Protein AF-A0A3D5XNZ2-F1 (afdb_monomer_lite)

Structure (mmCIF, N/CA/C/O backbone):
data_AF-A0A3D5XNZ2-F1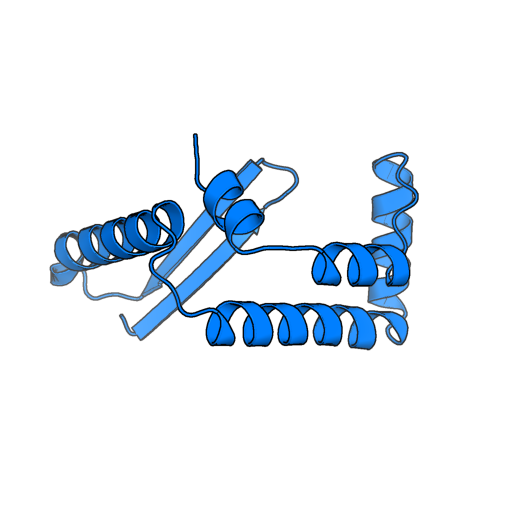
#
_entry.id   AF-A0A3D5XNZ2-F1
#
loop_
_atom_site.group_PDB
_atom_site.id
_atom_site.type_symbol
_atom_site.label_atom_id
_atom_site.label_alt_id
_atom_site.label_comp_id
_atom_site.label_asym_id
_atom_site.label_entity_id
_atom_site.label_seq_id
_atom_site.pdbx_PDB_ins_code
_atom_site.Cartn_x
_atom_site.Cartn_y
_atom_site.Cartn_z
_atom_site.occupancy
_atom_site.B_iso_or_equiv
_atom_site.auth_seq_id
_atom_site.auth_comp_id
_atom_site.auth_asym_id
_atom_site.auth_atom_id
_atom_site.pdbx_P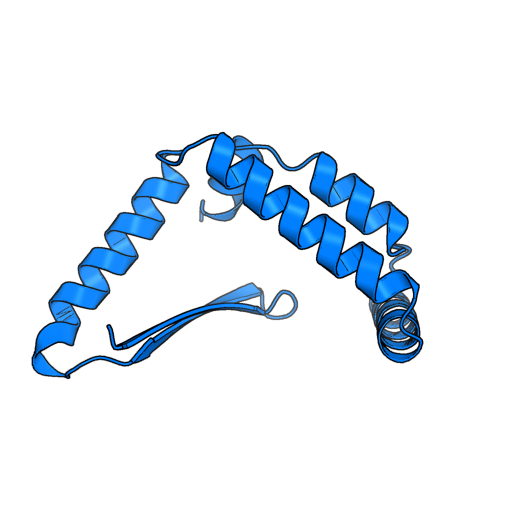DB_model_num
ATOM 1 N N . CYS A 1 1 ? -3.618 -6.208 18.661 1.00 82.88 1 CYS A N 1
ATOM 2 C CA . CYS A 1 1 ? -3.464 -7.219 17.598 1.00 82.88 1 CYS A CA 1
ATOM 3 C C . CYS A 1 1 ? -2.154 -7.941 17.842 1.00 82.88 1 CYS A C 1
ATOM 5 O O . CYS A 1 1 ? -1.214 -7.279 18.263 1.00 82.88 1 CYS A O 1
ATOM 7 N N . TYR A 1 2 ? -2.099 -9.248 17.611 1.00 91.69 2 TYR A N 1
ATOM 8 C CA . TYR A 1 2 ? -0.847 -10.012 17.626 1.00 91.69 2 TYR A CA 1
ATOM 9 C C . TYR A 1 2 ? -0.112 -9.892 16.285 1.00 91.69 2 TYR A C 1
ATOM 11 O O . TYR A 1 2 ? 1.111 -9.885 16.240 1.00 91.69 2 TYR A O 1
ATOM 19 N N . SER A 1 3 ? -0.868 -9.728 15.199 1.00 95.69 3 SER A N 1
ATOM 20 C CA . SER A 1 3 ? -0.375 -9.444 13.852 1.00 95.69 3 SER A CA 1
ATOM 21 C C . SER A 1 3 ? -1.425 -8.647 13.082 1.00 95.69 3 SER A C 1
ATOM 23 O O . SER A 1 3 ? -2.621 -8.769 13.359 1.00 95.69 3 SER A O 1
ATOM 25 N N . ILE A 1 4 ? -0.990 -7.815 12.139 1.00 97.25 4 ILE A N 1
ATOM 26 C CA . ILE A 1 4 ? -1.856 -7.154 11.162 1.00 97.25 4 ILE A CA 1
ATOM 27 C C . ILE A 1 4 ? -1.067 -6.917 9.875 1.00 97.25 4 ILE A C 1
ATOM 29 O O . ILE A 1 4 ? 0.105 -6.551 9.928 1.00 97.25 4 ILE A O 1
ATOM 33 N N . SER A 1 5 ? -1.695 -7.143 8.728 1.00 96.88 5 SER A N 1
ATOM 34 C CA . SER A 1 5 ? -1.107 -6.879 7.417 1.00 96.88 5 SER A CA 1
ATOM 35 C C . SER A 1 5 ? -2.179 -6.498 6.403 1.00 96.88 5 SER A C 1
ATOM 37 O O . SER A 1 5 ? -3.368 -6.773 6.596 1.00 96.88 5 SER A O 1
ATOM 39 N N . SER A 1 6 ? -1.749 -5.864 5.316 1.00 95.69 6 SER A N 1
ATOM 40 C CA . SER A 1 6 ? -2.574 -5.588 4.147 1.00 95.69 6 SER A CA 1
ATOM 41 C C . SER A 1 6 ? -1.925 -6.153 2.885 1.00 95.69 6 SER A C 1
ATOM 43 O O . SER A 1 6 ? -0.701 -6.224 2.779 1.00 95.69 6 SER A O 1
ATOM 45 N N . VAL A 1 7 ? -2.757 -6.584 1.938 1.00 95.56 7 VAL A N 1
ATOM 46 C CA . VAL A 1 7 ? -2.338 -7.058 0.612 1.00 95.56 7 VAL A CA 1
ATOM 47 C C . VAL A 1 7 ? -3.293 -6.491 -0.431 1.00 95.56 7 VAL A C 1
ATOM 49 O O . VAL A 1 7 ? -4.508 -6.521 -0.231 1.00 95.56 7 VAL A O 1
ATOM 52 N N . VAL A 1 8 ? -2.745 -5.991 -1.538 1.00 93.25 8 VAL A N 1
ATOM 53 C CA . VAL A 1 8 ? -3.514 -5.536 -2.702 1.00 93.25 8 VAL A CA 1
ATOM 54 C C . VAL A 1 8 ? -3.547 -6.650 -3.743 1.00 93.25 8 VAL A C 1
ATOM 56 O O . VAL A 1 8 ? -2.504 -7.106 -4.206 1.00 93.25 8 VAL A O 1
ATOM 59 N N . TYR A 1 9 ? -4.749 -7.071 -4.118 1.00 92.62 9 TYR A N 1
ATOM 60 C CA . TYR A 1 9 ? -5.014 -7.968 -5.236 1.00 92.62 9 TYR A CA 1
ATOM 61 C C . TYR A 1 9 ? -5.359 -7.117 -6.460 1.00 92.62 9 TYR A C 1
ATOM 63 O O . TYR A 1 9 ? -6.522 -6.825 -6.725 1.00 92.62 9 TYR A O 1
ATOM 71 N N . GLY A 1 10 ? -4.321 -6.664 -7.172 1.00 85.38 10 GLY A N 1
ATOM 72 C CA . GLY A 1 10 ? -4.455 -5.664 -8.240 1.00 85.38 10 GLY A CA 1
ATOM 73 C C . GLY A 1 10 ? -5.364 -6.081 -9.400 1.00 85.38 10 GLY A C 1
ATOM 74 O O . GLY A 1 10 ? -6.038 -5.228 -9.962 1.00 85.38 10 GLY A O 1
ATOM 75 N N . TYR A 1 11 ? -5.439 -7.376 -9.719 1.00 87.00 11 TYR A N 1
ATOM 76 C CA . TYR A 1 11 ? -6.309 -7.891 -10.787 1.00 87.00 11 TYR A CA 1
ATOM 77 C C . TYR A 1 11 ? -7.789 -7.945 -10.401 1.00 87.00 11 TYR A C 1
ATOM 79 O O . TYR A 1 11 ? -8.646 -7.859 -11.272 1.00 87.00 11 TYR A O 1
ATOM 87 N N . ASP A 1 12 ? -8.078 -8.044 -9.103 1.00 91.12 12 ASP A N 1
ATOM 88 C CA . ASP A 1 12 ? -9.444 -8.114 -8.578 1.00 91.12 12 ASP A CA 1
ATOM 89 C C . ASP A 1 12 ? -9.955 -6.739 -8.121 1.00 91.12 12 ASP A C 1
ATOM 91 O O . ASP A 1 12 ? -11.127 -6.588 -7.787 1.00 91.12 12 ASP A O 1
ATOM 95 N N . GLY A 1 13 ? -9.075 -5.732 -8.051 1.00 89.88 13 GLY A N 1
ATOM 96 C CA . GLY A 1 13 ? -9.407 -4.407 -7.524 1.00 89.88 13 GLY A CA 1
ATOM 97 C C . GLY A 1 13 ? -9.692 -4.398 -6.018 1.00 89.88 13 GLY A C 1
ATOM 98 O O . GLY A 1 13 ? -10.411 -3.529 -5.531 1.00 89.88 13 GLY A O 1
ATOM 99 N N . VAL A 1 14 ? -9.152 -5.362 -5.261 1.00 93.31 14 VAL A N 1
ATOM 100 C CA . VAL A 1 14 ? -9.443 -5.529 -3.826 1.00 93.31 14 VAL A CA 1
ATOM 101 C C . VAL A 1 14 ? -8.190 -5.341 -2.977 1.00 93.31 14 VAL A C 1
ATOM 103 O O . VAL A 1 14 ? -7.143 -5.930 -3.238 1.00 93.31 14 VAL A O 1
ATOM 106 N N . MET A 1 15 ? -8.313 -4.591 -1.880 1.00 94.31 15 MET A N 1
ATOM 107 C CA . MET A 1 15 ? -7.340 -4.596 -0.785 1.00 94.31 15 MET A CA 1
ATOM 108 C C . MET A 1 15 ? -7.891 -5.401 0.394 1.00 94.31 15 MET A C 1
ATOM 110 O O . MET A 1 15 ? -8.979 -5.126 0.898 1.00 94.31 15 MET A O 1
ATOM 114 N N . LYS A 1 16 ? -7.121 -6.382 0.871 1.00 95.81 16 LYS A N 1
ATOM 115 C CA . LYS A 1 16 ? -7.467 -7.199 2.037 1.00 95.81 16 LYS A CA 1
ATOM 116 C C . LYS A 1 16 ? -6.630 -6.787 3.237 1.00 95.81 16 LYS A C 1
ATOM 118 O O . LYS A 1 16 ? -5.406 -6.789 3.151 1.00 95.81 16 LYS A O 1
ATOM 123 N N . ILE A 1 17 ? -7.282 -6.533 4.369 1.00 97.12 17 ILE A N 1
ATOM 124 C CA . ILE A 1 17 ? -6.636 -6.354 5.676 1.00 97.12 17 ILE A CA 1
ATOM 125 C C . ILE A 1 17 ? -6.895 -7.610 6.511 1.00 97.12 17 ILE A C 1
ATOM 127 O O . ILE A 1 17 ? -8.029 -8.072 6.619 1.00 97.12 17 ILE A O 1
ATOM 131 N N . SER A 1 18 ? -5.845 -8.201 7.078 1.00 96.81 18 SER A N 1
ATOM 132 C CA . SER A 1 18 ? -5.917 -9.414 7.902 1.00 96.81 18 SER A CA 1
ATOM 133 C C . SER A 1 18 ? -5.261 -9.160 9.254 1.00 96.81 18 SER A C 1
ATOM 135 O O . SER A 1 18 ? -4.181 -8.582 9.312 1.00 96.81 18 SER A O 1
ATOM 137 N N . THR A 1 19 ? -5.912 -9.557 10.350 1.00 97.19 19 THR A N 1
ATOM 138 C CA . THR A 1 19 ? -5.435 -9.279 11.714 1.00 97.19 19 THR A CA 1
ATOM 139 C C . THR A 1 19 ? -5.754 -10.420 12.674 1.00 97.19 19 THR A C 1
ATOM 141 O O . THR A 1 19 ? -6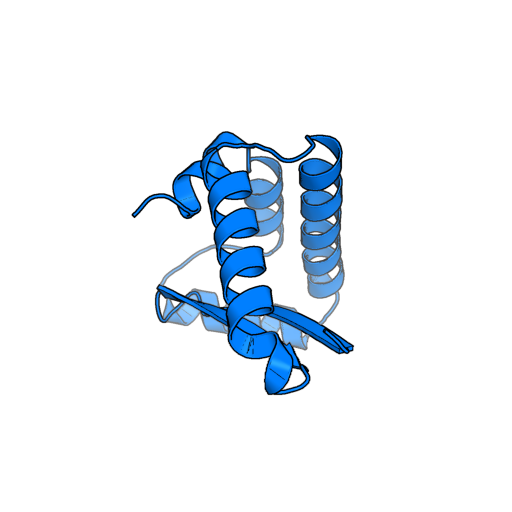.850 -10.977 12.642 1.00 97.19 19 THR A O 1
ATOM 144 N N . GLY A 1 20 ? -4.793 -10.763 13.534 1.00 97.25 20 GLY A N 1
ATOM 145 C CA . GLY A 1 20 ? -4.969 -11.711 14.634 1.00 97.25 20 GLY A CA 1
ATOM 146 C C . GLY A 1 20 ? -5.306 -10.975 15.931 1.00 97.25 20 GLY A C 1
ATOM 147 O O . GLY A 1 20 ? -4.498 -10.178 16.425 1.00 97.25 20 GLY A O 1
ATOM 148 N N . ILE A 1 21 ? -6.495 -11.215 16.491 1.00 97.06 21 ILE A N 1
ATOM 149 C CA . ILE A 1 21 ? -7.011 -10.489 17.662 1.00 97.06 21 ILE A CA 1
ATOM 150 C C . ILE A 1 21 ? -7.791 -11.396 18.613 1.00 97.06 21 ILE A C 1
ATOM 152 O O . ILE A 1 21 ? -8.379 -12.387 18.189 1.00 97.06 21 ILE A O 1
ATOM 156 N N . ASP A 1 22 ? -7.887 -10.987 19.879 1.00 97.12 22 ASP A N 1
ATOM 157 C CA . ASP A 1 22 ? -8.928 -11.504 20.769 1.00 97.12 22 ASP A CA 1
ATOM 158 C C . ASP A 1 22 ? -10.305 -11.035 20.295 1.00 97.12 22 ASP A C 1
ATOM 160 O O . ASP A 1 22 ? -10.514 -9.838 20.068 1.00 97.12 22 ASP A O 1
ATOM 164 N N . TYR A 1 23 ? -11.274 -11.951 20.263 1.00 95.00 23 TYR A N 1
ATOM 165 C CA . TYR A 1 23 ? -12.640 -11.667 19.815 1.00 95.00 23 TYR A CA 1
ATOM 166 C C . TYR A 1 23 ? -13.287 -10.474 20.541 1.00 95.00 23 TYR A C 1
ATOM 168 O O . TYR A 1 23 ? -13.925 -9.630 19.911 1.00 95.00 23 TYR A O 1
ATOM 176 N N . LYS A 1 24 ? -13.042 -10.326 21.852 1.00 97.31 24 LYS A N 1
ATOM 177 C CA . LYS A 1 24 ? -13.553 -9.202 22.664 1.00 97.31 24 LYS A CA 1
ATOM 178 C C . LYS A 1 24 ? -13.169 -7.817 22.120 1.00 97.31 24 LYS A C 1
ATOM 180 O O . LYS A 1 24 ? -13.853 -6.838 22.400 1.00 97.31 24 LYS A O 1
ATOM 185 N N . ASN A 1 25 ? -12.090 -7.726 21.341 1.00 97.44 25 ASN A N 1
ATOM 186 C CA . ASN A 1 25 ? -11.559 -6.474 20.806 1.00 97.44 25 ASN A CA 1
ATOM 187 C C . ASN A 1 25 ? -12.038 -6.159 19.378 1.00 97.44 25 ASN A C 1
ATOM 189 O O . ASN A 1 25 ? -11.618 -5.142 18.829 1.00 97.44 25 ASN A O 1
ATOM 193 N N . ILE A 1 26 ? -12.908 -6.979 18.773 1.00 96.81 26 ILE A N 1
ATOM 194 C CA . ILE A 1 26 ? -13.296 -6.856 17.357 1.00 96.81 26 ILE A CA 1
ATOM 195 C C . ILE A 1 26 ? -13.786 -5.453 16.976 1.00 96.81 26 ILE A C 1
ATOM 197 O O . ILE A 1 26 ? -13.287 -4.871 16.015 1.00 96.81 26 ILE A O 1
ATOM 201 N N . LYS A 1 27 ? -14.692 -4.862 17.768 1.00 97.38 27 LYS A N 1
ATOM 202 C CA . LYS A 1 27 ? -15.234 -3.519 17.503 1.00 97.38 27 LYS A CA 1
ATOM 203 C C . LYS A 1 27 ? -14.154 -2.441 17.590 1.00 97.38 27 LYS A C 1
ATOM 205 O O . LYS A 1 27 ? -14.067 -1.590 16.714 1.00 97.38 27 LYS A O 1
ATOM 210 N N . LYS A 1 28 ? -13.306 -2.512 18.622 1.00 97.62 28 LYS A N 1
ATOM 211 C CA . LYS A 1 28 ? -12.208 -1.560 18.833 1.00 97.62 28 LYS A CA 1
ATOM 212 C C . LYS A 1 28 ? -11.199 -1.619 17.689 1.00 97.62 28 LYS A C 1
ATOM 214 O O . LYS A 1 28 ? -10.784 -0.585 17.187 1.00 97.62 28 LYS A O 1
ATOM 219 N N . VAL A 1 29 ? -10.802 -2.823 17.283 1.00 97.94 29 VAL A N 1
ATOM 220 C CA . VAL A 1 29 ? -9.820 -3.007 16.208 1.00 97.94 29 VAL A CA 1
ATOM 221 C C . VAL A 1 29 ? -10.384 -2.545 14.872 1.00 97.94 29 VAL A C 1
ATOM 223 O O . VAL A 1 29 ? -9.671 -1.874 14.136 1.00 97.94 29 VAL A O 1
ATOM 226 N N . LYS A 1 30 ? -11.657 -2.843 14.583 1.00 97.25 30 LYS A N 1
ATOM 227 C CA . LYS A 1 30 ? -12.325 -2.351 13.376 1.00 97.25 30 LYS A CA 1
ATOM 228 C C . LYS A 1 30 ? -12.313 -0.819 13.309 1.00 97.25 30 LYS A C 1
ATOM 230 O O . LYS A 1 30 ? -11.831 -0.286 12.318 1.00 97.25 30 LYS A O 1
ATOM 235 N N . GLY A 1 31 ? -12.731 -0.138 14.380 1.00 98.25 31 GLY A N 1
ATOM 236 C CA . GLY A 1 31 ? -12.718 1.329 14.425 1.00 98.25 31 GLY A CA 1
ATOM 237 C C . GLY A 1 31 ? -11.315 1.915 14.239 1.00 98.25 31 GLY A C 1
ATOM 238 O O . GLY A 1 31 ? -11.127 2.837 13.462 1.00 98.25 31 GLY A O 1
ATOM 239 N N . LEU A 1 32 ? -10.292 1.311 14.855 1.00 98.00 32 LEU A N 1
ATOM 240 C CA . LEU A 1 32 ? -8.909 1.755 14.655 1.00 98.00 32 LEU A CA 1
ATOM 241 C C . LEU A 1 32 ? -8.423 1.573 13.210 1.00 98.00 32 LEU A C 1
ATOM 243 O O . LEU A 1 32 ? -7.631 2.383 12.745 1.00 98.00 32 LEU A O 1
ATOM 247 N N . ILE A 1 33 ? -8.851 0.522 12.504 1.00 97.56 33 ILE A N 1
ATOM 248 C CA . ILE A 1 33 ? -8.515 0.330 11.084 1.00 97.56 33 ILE A CA 1
ATOM 249 C C . ILE A 1 33 ? -9.188 1.413 10.232 1.00 97.56 33 ILE A C 1
ATOM 251 O O . ILE A 1 33 ? -8.524 2.007 9.384 1.00 97.56 33 ILE A O 1
ATOM 255 N N . GLU A 1 34 ? -10.467 1.696 10.487 1.00 96.94 34 GLU A N 1
ATOM 256 C CA . GLU A 1 34 ? -11.224 2.762 9.817 1.00 96.94 34 GLU A CA 1
ATOM 257 C C . GLU A 1 34 ? -10.557 4.132 10.038 1.00 96.94 34 GLU A C 1
ATOM 259 O O . GLU A 1 34 ? -10.279 4.838 9.070 1.00 96.94 34 GLU A O 1
ATOM 264 N N . ASP A 1 35 ? -10.139 4.440 11.271 1.00 97.88 35 ASP A N 1
ATOM 265 C CA . ASP A 1 35 ? -9.401 5.668 11.595 1.00 97.88 35 ASP A CA 1
ATOM 266 C C . ASP A 1 35 ? -8.077 5.791 10.818 1.00 97.88 35 ASP A C 1
ATOM 268 O O . ASP A 1 35 ? -7.680 6.889 10.421 1.00 97.88 35 ASP A O 1
ATOM 272 N N . GLN A 1 36 ? -7.343 4.687 10.619 1.00 96.88 36 GLN A N 1
ATOM 273 C CA . GLN A 1 36 ? -6.100 4.717 9.834 1.00 96.88 36 GLN A CA 1
ATOM 274 C C . GLN A 1 36 ? -6.376 4.935 8.346 1.00 96.88 36 GLN A C 1
ATOM 276 O O . GLN A 1 36 ? -5.658 5.702 7.706 1.00 96.88 36 GLN A O 1
ATOM 281 N N . ILE A 1 37 ? -7.426 4.316 7.805 1.00 96.19 37 ILE A N 1
ATOM 282 C CA . ILE A 1 37 ? -7.866 4.548 6.424 1.00 96.19 37 ILE A CA 1
ATOM 283 C C . ILE A 1 37 ? -8.229 6.026 6.234 1.00 96.19 37 ILE A C 1
ATOM 285 O O . ILE A 1 37 ? -7.781 6.652 5.274 1.00 96.19 37 ILE A O 1
ATOM 289 N N . ASP A 1 38 ? -8.962 6.619 7.176 1.00 96.81 38 ASP A N 1
ATOM 290 C CA . ASP A 1 38 ? -9.334 8.032 7.109 1.00 96.81 38 ASP A CA 1
ATOM 291 C C . ASP A 1 38 ? -8.130 8.964 7.249 1.00 96.81 38 ASP A C 1
ATOM 293 O O . ASP A 1 38 ? -8.060 9.995 6.575 1.00 96.81 38 ASP A O 1
ATOM 297 N N . LYS A 1 39 ? -7.128 8.610 8.060 1.00 97.19 39 LYS A N 1
ATOM 298 C CA . LYS A 1 39 ? -5.858 9.351 8.084 1.00 97.19 39 LYS A CA 1
ATOM 299 C C . LYS A 1 39 ? -5.176 9.344 6.720 1.00 97.19 39 LYS A C 1
ATOM 301 O O . LYS A 1 39 ? -4.735 10.405 6.286 1.00 97.19 39 LYS A O 1
ATOM 306 N N . ILE A 1 40 ? -5.131 8.202 6.031 1.00 96.38 40 ILE A N 1
ATOM 307 C CA . ILE A 1 40 ? -4.530 8.100 4.693 1.00 96.38 40 ILE A CA 1
ATOM 308 C C . ILE A 1 40 ? -5.291 8.972 3.692 1.00 96.38 40 ILE A C 1
ATOM 310 O O . ILE A 1 40 ? -4.672 9.800 3.027 1.00 96.38 40 ILE A O 1
ATOM 314 N N . LYS A 1 41 ? -6.627 8.869 3.650 1.00 96.00 41 LYS A N 1
ATOM 315 C CA . LYS A 1 41 ? -7.486 9.694 2.777 1.00 96.00 41 LYS A CA 1
ATOM 316 C C . LYS A 1 41 ? -7.243 11.193 2.946 1.00 96.00 41 LYS A C 1
ATOM 318 O O . LYS A 1 41 ? -7.273 11.941 1.977 1.00 96.00 41 LYS A O 1
ATOM 323 N N . ASN A 1 42 ? -6.995 11.624 4.181 1.00 96.31 42 ASN A N 1
ATOM 324 C CA . ASN A 1 42 ? -6.776 13.026 4.532 1.00 96.31 42 ASN A CA 1
ATOM 325 C C . ASN A 1 42 ? -5.294 13.443 4.520 1.00 96.31 42 ASN A C 1
ATOM 327 O O . ASN A 1 42 ? -4.968 14.517 5.022 1.00 96.31 42 ASN A O 1
ATOM 331 N N . GLY A 1 43 ? -4.381 12.602 4.019 1.00 96.31 43 GLY A N 1
ATOM 332 C CA . GLY A 1 43 ? -2.951 12.922 3.961 1.00 96.31 43 GLY A CA 1
ATOM 333 C C . GLY A 1 43 ? -2.276 13.046 5.333 1.00 96.31 43 GLY A C 1
ATOM 334 O O . GLY A 1 43 ? -1.213 13.651 5.451 1.00 96.31 43 GLY A O 1
ATOM 335 N N . LYS A 1 44 ? -2.872 12.486 6.393 1.00 97.44 44 LYS A N 1
ATOM 336 C CA . LYS A 1 44 ? -2.366 12.539 7.775 1.00 97.44 44 LYS A CA 1
ATOM 337 C C . LYS A 1 44 ? -1.323 11.449 8.034 1.00 97.44 44 LYS A C 1
ATOM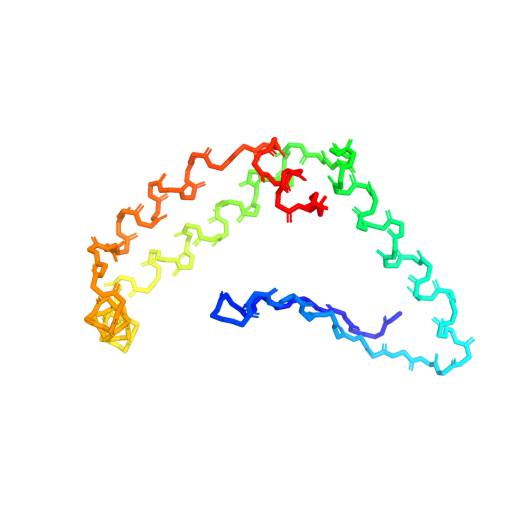 339 O O . LYS A 1 44 ? -1.490 10.610 8.918 1.00 97.44 44 LYS A O 1
ATOM 344 N N . PHE A 1 45 ? -0.260 11.468 7.241 1.00 96.25 45 PHE A N 1
ATOM 345 C CA . PHE A 1 45 ? 0.930 10.641 7.400 1.00 96.25 45 PHE A CA 1
ATOM 346 C C . PHE A 1 45 ? 2.177 11.442 7.026 1.00 96.25 45 PHE A C 1
ATOM 348 O O . PHE A 1 45 ? 2.104 12.402 6.250 1.00 96.25 45 PHE A O 1
ATOM 355 N N . ASP A 1 46 ? 3.310 11.048 7.595 1.00 96.25 46 ASP A N 1
ATOM 356 C CA . ASP A 1 46 ? 4.568 11.767 7.431 1.00 96.25 46 ASP A CA 1
ATOM 357 C C . ASP A 1 46 ? 5.167 11.531 6.046 1.00 96.25 46 ASP A C 1
ATOM 359 O O . ASP A 1 46 ? 5.157 10.414 5.521 1.00 96.25 46 ASP A O 1
ATOM 363 N N . ASP A 1 47 ? 5.773 12.566 5.474 1.00 95.81 47 ASP A N 1
ATOM 364 C CA . ASP A 1 47 ? 6.440 12.443 4.176 1.00 95.81 47 ASP A CA 1
ATOM 365 C C . ASP A 1 47 ? 7.639 11.481 4.268 1.00 95.81 47 ASP A C 1
ATOM 367 O O . ASP A 1 47 ? 7.914 10.720 3.343 1.00 95.81 47 ASP A O 1
ATOM 371 N N . SER A 1 48 ? 8.296 11.405 5.431 1.00 97.00 48 SER A N 1
ATOM 372 C CA . SER A 1 48 ? 9.366 10.435 5.698 1.00 97.00 48 SER A CA 1
ATOM 373 C C . SER A 1 48 ? 8.888 8.979 5.629 1.00 97.00 48 SER A C 1
ATOM 375 O O . SER A 1 48 ? 9.656 8.104 5.209 1.00 97.00 48 SER A O 1
ATOM 377 N N . LEU A 1 49 ? 7.629 8.711 6.002 1.00 96.69 49 LEU A N 1
ATOM 378 C CA . LEU A 1 49 ? 7.014 7.393 5.880 1.00 96.69 49 LEU A CA 1
ATOM 379 C C . LEU A 1 49 ? 6.823 7.045 4.404 1.00 96.69 49 LEU A C 1
ATOM 381 O O . LEU A 1 49 ? 7.251 5.971 3.985 1.00 96.69 49 LEU A O 1
ATOM 385 N N . LEU A 1 50 ? 6.279 7.973 3.608 1.00 96.81 50 LEU A N 1
ATOM 386 C CA . LEU A 1 50 ? 6.125 7.796 2.162 1.00 96.81 50 LEU A CA 1
ATOM 387 C C . LEU A 1 50 ? 7.473 7.518 1.487 1.00 96.81 50 LEU A C 1
ATOM 389 O O . LEU A 1 50 ? 7.606 6.536 0.757 1.00 96.81 50 LEU A O 1
ATOM 393 N N . GLU A 1 51 ? 8.491 8.329 1.777 1.00 97.31 51 GLU A N 1
ATOM 394 C CA . GLU A 1 51 ? 9.833 8.156 1.219 1.00 97.31 51 GLU A CA 1
A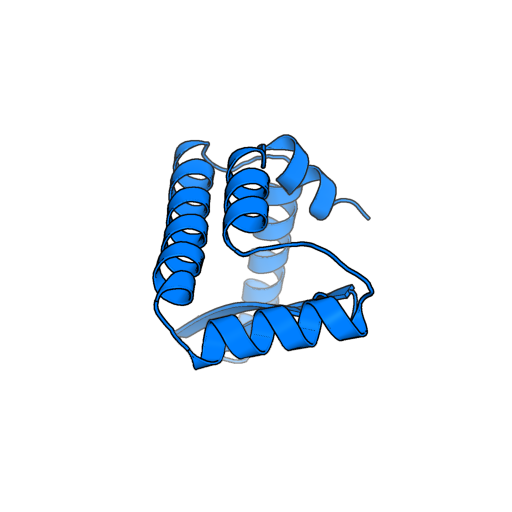TOM 395 C C . GLU A 1 51 ? 10.451 6.806 1.602 1.00 97.31 51 GLU A C 1
ATOM 397 O O . GLU A 1 51 ? 11.075 6.130 0.780 1.00 97.31 51 GLU A O 1
ATOM 402 N N . THR A 1 52 ? 10.270 6.381 2.853 1.00 97.62 52 THR A N 1
ATOM 403 C CA . THR A 1 52 ? 10.785 5.094 3.331 1.00 97.62 52 THR A CA 1
ATOM 404 C C . THR A 1 52 ? 10.084 3.931 2.644 1.00 97.62 52 THR A C 1
ATOM 406 O O . THR A 1 52 ? 10.758 3.048 2.111 1.00 97.62 52 THR A O 1
ATOM 409 N N . THR A 1 53 ? 8.753 3.950 2.580 1.00 96.44 53 THR A N 1
ATOM 410 C CA . THR A 1 53 ? 7.968 2.923 1.891 1.00 96.44 53 THR A CA 1
ATOM 411 C C . THR A 1 53 ? 8.313 2.867 0.405 1.00 96.44 53 THR A C 1
ATOM 413 O O . THR A 1 53 ? 8.528 1.778 -0.127 1.00 96.44 53 THR A O 1
ATOM 416 N N . ARG A 1 54 ? 8.470 4.016 -0.263 1.00 97.00 54 ARG A N 1
ATOM 417 C CA . ARG A 1 54 ? 8.879 4.073 -1.671 1.00 97.00 54 ARG A CA 1
ATOM 418 C C . ARG A 1 54 ? 10.241 3.415 -1.891 1.00 97.00 54 ARG A C 1
ATOM 420 O O . ARG A 1 54 ? 10.379 2.579 -2.782 1.00 97.00 54 ARG A O 1
ATOM 427 N N . ARG A 1 55 ? 11.236 3.718 -1.046 1.00 97.31 55 ARG A N 1
ATOM 428 C CA . ARG A 1 55 ? 12.555 3.059 -1.103 1.00 97.31 55 ARG A CA 1
ATOM 429 C C . ARG A 1 55 ? 12.460 1.550 -0.885 1.00 97.31 55 ARG A C 1
ATOM 431 O O . ARG A 1 55 ? 13.151 0.809 -1.578 1.00 97.31 55 ARG A O 1
ATOM 438 N N . MET A 1 56 ? 11.614 1.091 0.040 1.00 97.12 56 MET A N 1
ATOM 439 C CA . MET A 1 56 ? 11.403 -0.342 0.271 1.00 97.12 56 MET A CA 1
ATOM 440 C C . MET A 1 56 ? 10.886 -1.041 -0.990 1.00 97.12 56 MET A C 1
ATOM 442 O O . MET A 1 56 ? 11.473 -2.041 -1.395 1.00 97.12 56 MET A O 1
ATOM 446 N N . TYR A 1 57 ? 9.859 -0.496 -1.651 1.00 95.00 57 TYR A N 1
ATOM 447 C CA . TYR A 1 57 ? 9.343 -1.067 -2.901 1.00 95.00 57 TYR A CA 1
ATOM 448 C C . TYR A 1 57 ? 10.390 -1.055 -4.016 1.00 95.00 57 TYR A C 1
ATOM 450 O O . TYR A 1 57 ? 10.624 -2.090 -4.633 1.00 95.00 57 TYR A O 1
ATOM 458 N N . ILE A 1 58 ? 11.092 0.064 -4.225 1.00 96.31 58 ILE A N 1
ATOM 459 C CA . ILE A 1 58 ? 12.174 0.141 -5.222 1.00 96.31 58 ILE A CA 1
ATOM 460 C C . ILE A 1 58 ? 13.232 -0.944 -4.971 1.00 96.31 58 ILE A C 1
ATOM 462 O O . ILE A 1 58 ? 13.688 -1.591 -5.910 1.00 96.31 58 ILE A O 1
ATOM 466 N N . ASN A 1 59 ? 13.604 -1.182 -3.712 1.00 95.75 59 ASN A N 1
ATOM 467 C CA . ASN A 1 59 ? 14.580 -2.214 -3.368 1.00 95.75 59 ASN A CA 1
ATOM 468 C C . ASN A 1 59 ? 14.054 -3.637 -3.610 1.00 95.75 59 ASN A C 1
ATOM 470 O O . ASN A 1 59 ? 14.827 -4.479 -4.057 1.00 95.75 59 ASN A O 1
ATOM 474 N N . VAL A 1 60 ? 12.764 -3.904 -3.377 1.00 93.12 60 VAL A N 1
ATOM 475 C CA . VAL A 1 60 ? 12.139 -5.192 -3.733 1.00 93.12 60 VAL A CA 1
ATOM 476 C C . VAL A 1 60 ? 12.233 -5.437 -5.241 1.00 93.12 60 VAL A C 1
ATOM 478 O O . VAL A 1 60 ? 12.653 -6.512 -5.658 1.00 93.12 60 VAL A O 1
ATOM 481 N N . TYR A 1 61 ? 11.913 -4.437 -6.065 1.00 92.00 61 TYR A N 1
ATOM 482 C CA . TYR A 1 61 ? 11.996 -4.576 -7.523 1.00 92.00 61 TYR A CA 1
ATOM 483 C C . TYR A 1 61 ? 13.436 -4.704 -8.031 1.00 92.00 61 TYR A C 1
ATOM 485 O O . TYR A 1 61 ? 13.693 -5.506 -8.922 1.00 92.00 61 TYR A O 1
ATOM 493 N N . ARG A 1 62 ? 14.400 -4.008 -7.418 1.00 93.62 62 ARG A N 1
ATOM 494 C CA . ARG A 1 62 ? 15.829 -4.226 -7.703 1.00 93.62 62 ARG A CA 1
ATOM 495 C C . ARG A 1 62 ? 16.286 -5.633 -7.330 1.00 93.62 62 ARG A C 1
ATOM 497 O O . ARG A 1 62 ? 17.024 -6.247 -8.076 1.00 93.62 62 ARG A O 1
ATOM 504 N N . ALA A 1 63 ? 15.833 -6.182 -6.207 1.00 92.25 63 ALA A N 1
ATOM 505 C CA . ALA A 1 63 ? 16.158 -7.567 -5.862 1.00 92.25 63 ALA A CA 1
ATOM 506 C C . ALA A 1 63 ? 15.539 -8.571 -6.856 1.00 92.25 63 ALA A C 1
ATOM 508 O O . ALA A 1 63 ? 16.108 -9.631 -7.109 1.00 92.25 63 ALA A O 1
ATOM 509 N N . ASN A 1 64 ? 14.386 -8.233 -7.440 1.00 89.69 64 ASN A N 1
ATOM 510 C CA . ASN A 1 64 ? 13.734 -9.049 -8.461 1.00 89.69 64 ASN A CA 1
ATOM 511 C C . ASN A 1 64 ? 14.469 -9.041 -9.807 1.00 89.69 64 ASN A C 1
ATOM 513 O O . ASN A 1 64 ? 14.362 -10.034 -10.526 1.00 89.69 64 ASN A O 1
ATOM 517 N N . SER A 1 65 ? 15.229 -7.989 -10.144 1.00 87.38 65 SER A N 1
ATOM 518 C CA . SER A 1 65 ? 15.961 -7.930 -11.420 1.00 87.38 65 SER A CA 1
ATOM 519 C C . SER A 1 65 ? 17.057 -8.984 -11.539 1.00 87.38 65 SER A C 1
ATOM 521 O O . SER A 1 65 ? 17.432 -9.333 -12.652 1.00 87.38 65 SER A O 1
ATOM 523 N N . ASP A 1 66 ? 17.518 -9.528 -10.412 1.00 89.44 66 ASP A N 1
ATOM 524 C CA . ASP A 1 66 ? 18.549 -10.569 -10.366 1.00 89.44 66 ASP A CA 1
ATOM 525 C C . ASP A 1 66 ? 17.955 -11.960 -10.072 1.00 89.44 66 ASP A C 1
ATOM 527 O O . ASP A 1 66 ? 18.674 -12.944 -9.884 1.00 89.44 66 ASP A O 1
ATOM 531 N N . ASN A 1 67 ? 16.622 -12.071 -10.029 1.00 92.75 67 ASN A N 1
ATOM 532 C CA . ASN A 1 67 ? 15.921 -13.316 -9.752 1.00 92.75 67 ASN A CA 1
ATOM 533 C C . ASN A 1 67 ? 15.225 -13.857 -11.008 1.00 92.75 67 ASN A C 1
ATOM 535 O O . ASN A 1 67 ? 14.204 -13.332 -11.445 1.00 92.75 67 ASN A O 1
ATOM 539 N N . VAL A 1 68 ? 15.718 -14.982 -11.535 1.00 92.56 68 VAL A N 1
ATOM 540 C CA . VAL A 1 68 ? 15.179 -15.616 -12.756 1.00 92.56 68 VAL A CA 1
ATOM 541 C C . VAL A 1 68 ? 13.676 -15.904 -12.665 1.00 92.56 68 VAL A C 1
ATOM 543 O O . VAL A 1 68 ? 12.962 -15.740 -13.652 1.00 92.56 68 VAL A O 1
ATOM 546 N N . LYS A 1 69 ? 13.166 -16.308 -11.492 1.00 92.62 69 LYS A N 1
ATOM 547 C CA . LYS A 1 69 ? 11.727 -16.566 -11.322 1.00 92.62 69 LYS A CA 1
ATOM 548 C C . LYS A 1 69 ? 10.921 -15.272 -11.381 1.00 92.62 69 LYS A C 1
ATOM 550 O O . LYS A 1 69 ? 9.880 -15.263 -12.028 1.00 92.62 69 LYS A O 1
ATOM 555 N N . SER A 1 70 ? 11.398 -14.203 -10.743 1.00 90.25 70 SER A N 1
ATOM 556 C CA . SER A 1 70 ? 10.743 -12.893 -10.791 1.00 90.25 70 SER A CA 1
ATOM 557 C C . SER A 1 70 ? 10.718 -12.336 -12.216 1.00 90.25 70 SER A C 1
ATOM 559 O O . SER A 1 70 ? 9.654 -11.963 -12.694 1.00 90.25 70 SER A O 1
ATOM 561 N N . ILE A 1 71 ? 11.845 -12.396 -12.936 1.00 90.19 71 ILE A N 1
ATOM 562 C CA . ILE A 1 71 ? 11.929 -11.969 -14.344 1.00 90.19 71 ILE A CA 1
ATOM 563 C C . ILE A 1 71 ? 10.940 -12.756 -15.214 1.00 90.19 71 ILE A C 1
ATOM 565 O O . ILE A 1 71 ? 10.204 -12.173 -16.008 1.00 90.19 71 ILE A O 1
ATOM 569 N N . MET A 1 72 ? 10.893 -14.084 -15.060 1.00 92.25 72 MET A N 1
ATOM 570 C CA . MET A 1 72 ? 9.957 -14.925 -15.809 1.00 92.25 72 MET A CA 1
ATOM 571 C C . MET A 1 72 ? 8.498 -14.566 -15.504 1.00 92.25 72 MET A C 1
ATOM 573 O O . MET A 1 72 ? 7.662 -14.574 -16.407 1.00 92.25 72 MET A O 1
ATOM 577 N N . TRP A 1 73 ? 8.192 -14.226 -14.251 1.00 90.19 73 TRP A N 1
ATOM 578 C CA . TRP A 1 73 ? 6.849 -13.825 -13.851 1.00 90.19 73 TRP A CA 1
ATOM 579 C C . TRP A 1 73 ? 6.436 -12.470 -14.427 1.00 90.19 73 TRP A C 1
ATOM 581 O O . TRP A 1 73 ? 5.304 -12.331 -14.891 1.00 90.19 73 TRP A O 1
ATOM 591 N N . ASP A 1 74 ? 7.359 -11.511 -14.497 1.00 88.00 74 ASP A N 1
ATOM 592 C CA . ASP A 1 74 ? 7.108 -10.215 -15.131 1.00 88.00 74 ASP A CA 1
ATOM 593 C C . ASP A 1 74 ? 6.871 -10.355 -16.640 1.00 88.00 74 ASP A C 1
ATOM 595 O O . ASP A 1 74 ? 5.924 -9.773 -17.166 1.00 88.00 74 ASP A O 1
ATOM 599 N N . ILE A 1 75 ? 7.662 -11.183 -17.336 1.00 89.75 75 ILE A N 1
ATOM 600 C CA . ILE A 1 75 ? 7.453 -11.475 -18.766 1.00 89.75 75 ILE A CA 1
ATOM 601 C C . ILE A 1 75 ? 6.083 -12.125 -18.991 1.00 89.75 75 ILE A C 1
ATOM 603 O O . ILE A 1 75 ? 5.348 -11.728 -19.898 1.00 89.75 75 ILE A O 1
ATOM 607 N N . TYR A 1 76 ? 5.721 -13.104 -18.161 1.00 91.81 76 TYR A N 1
ATOM 608 C CA . TYR A 1 76 ? 4.422 -13.769 -18.238 1.00 91.81 76 TYR A CA 1
ATOM 609 C C . TYR A 1 76 ? 3.262 -12.787 -18.027 1.00 91.81 76 TYR A C 1
ATOM 611 O O . TYR A 1 76 ? 2.341 -12.738 -18.842 1.00 91.81 76 TYR A O 1
ATOM 619 N N . ARG A 1 77 ? 3.335 -11.958 -16.975 1.00 89.88 77 ARG A N 1
ATOM 620 C CA . ARG A 1 77 ? 2.356 -10.900 -16.694 1.00 89.88 77 ARG A CA 1
ATOM 621 C C . ARG A 1 77 ? 2.206 -9.956 -17.888 1.00 89.88 77 ARG A C 1
ATOM 623 O O . ARG A 1 77 ?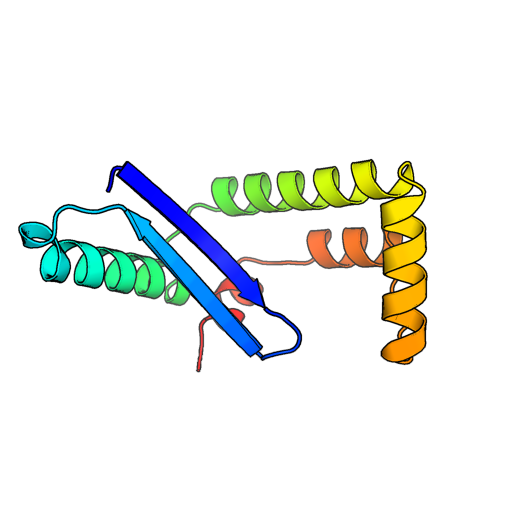 1.088 -9.719 -18.333 1.00 89.88 77 ARG A O 1
ATOM 630 N N . ASN A 1 78 ? 3.318 -9.439 -18.399 1.00 89.56 78 ASN A N 1
ATOM 631 C CA . ASN A 1 78 ? 3.339 -8.495 -19.515 1.00 89.56 78 ASN A CA 1
ATOM 632 C C . ASN A 1 78 ? 2.706 -9.087 -20.779 1.00 89.56 78 ASN A C 1
ATOM 634 O O . ASN A 1 78 ? 1.919 -8.422 -21.443 1.00 89.56 78 ASN A O 1
ATOM 638 N N . THR A 1 79 ? 2.979 -10.364 -21.056 1.00 91.88 79 THR A N 1
ATOM 639 C CA . THR A 1 79 ? 2.405 -11.081 -22.204 1.00 91.88 79 THR A CA 1
ATOM 640 C C . THR A 1 79 ? 0.883 -11.206 -22.102 1.00 91.88 79 THR A C 1
ATOM 642 O O . THR A 1 79 ? 0.188 -11.068 -23.101 1.00 91.88 79 THR A O 1
ATOM 645 N N . ILE A 1 80 ? 0.349 -11.464 -20.904 1.00 91.38 80 ILE A N 1
ATOM 646 C CA . ILE A 1 80 ? -1.101 -11.611 -20.695 1.00 91.38 80 ILE A CA 1
ATOM 647 C C . ILE A 1 80 ? -1.830 -10.271 -20.751 1.00 91.38 80 ILE A C 1
ATOM 649 O O . ILE A 1 80 ? -2.961 -10.212 -21.226 1.00 91.38 80 ILE A O 1
ATOM 653 N N . LEU A 1 81 ? -1.208 -9.213 -20.234 1.00 88.12 81 LEU A N 1
ATOM 654 C CA . LEU A 1 81 ? -1.826 -7.891 -20.129 1.00 88.12 81 LEU A CA 1
ATOM 655 C C . LEU A 1 81 ? -1.627 -7.019 -21.375 1.00 88.12 81 LEU A C 1
ATOM 657 O O . LEU A 1 81 ? -2.108 -5.890 -21.374 1.00 88.12 81 LEU A O 1
ATOM 661 N N . ASP A 1 82 ? -0.915 -7.518 -22.392 1.00 86.38 82 ASP A N 1
ATOM 662 C CA . ASP A 1 82 ? -0.425 -6.725 -23.532 1.00 86.38 82 ASP A CA 1
ATOM 663 C C . ASP A 1 82 ? 0.297 -5.441 -23.063 1.00 86.38 82 ASP A C 1
ATOM 665 O O . ASP A 1 82 ? 0.120 -4.342 -23.586 1.00 86.38 82 ASP A O 1
ATOM 669 N N . ASP A 1 83 ? 1.085 -5.589 -21.992 1.00 79.44 83 ASP A N 1
ATOM 670 C CA . ASP A 1 83 ? 1.768 -4.509 -21.282 1.00 79.44 83 ASP A CA 1
ATOM 671 C C . ASP A 1 83 ? 3.286 -4.597 -21.512 1.00 79.44 83 ASP A C 1
ATOM 673 O O . ASP A 1 83 ? 3.861 -5.676 -21.644 1.00 79.44 83 ASP A O 1
ATOM 677 N N . VAL A 1 84 ? 3.969 -3.452 -21.528 1.00 74.12 84 VAL A N 1
ATOM 678 C CA . VAL A 1 84 ? 5.422 -3.349 -21.769 1.00 74.12 84 VAL A CA 1
ATOM 679 C C . VAL A 1 84 ? 6.155 -2.793 -20.542 1.00 74.12 84 VAL A C 1
ATOM 681 O O . VAL A 1 84 ? 7.178 -2.101 -20.661 1.00 74.12 84 VAL A O 1
ATOM 684 N N . MET A 1 85 ? 5.622 -3.054 -19.347 1.00 79.44 85 MET A N 1
ATOM 685 C CA . MET A 1 85 ? 6.204 -2.629 -18.074 1.00 79.44 85 MET A CA 1
ATOM 686 C C . MET A 1 85 ? 7.360 -3.541 -17.658 1.00 79.44 85 MET A C 1
ATOM 688 O O . MET A 1 85 ? 7.167 -4.620 -17.106 1.00 79.44 85 MET A O 1
ATOM 692 N N . SER A 1 86 ? 8.594 -3.099 -17.909 1.00 85.75 86 SER A N 1
ATOM 693 C CA . SER A 1 86 ? 9.785 -3.740 -17.342 1.00 85.75 86 SER A CA 1
ATOM 694 C C . SER A 1 86 ? 9.932 -3.427 -15.848 1.00 85.75 86 SER A C 1
ATOM 696 O O . SER A 1 86 ? 9.315 -2.492 -15.325 1.00 85.75 86 SER A O 1
ATOM 698 N N . ILE A 1 87 ? 10.806 -4.169 -15.164 1.00 86.44 87 ILE A N 1
ATOM 699 C CA . ILE A 1 87 ? 11.204 -3.880 -13.777 1.00 86.44 87 ILE A CA 1
ATOM 700 C C . ILE A 1 87 ? 11.712 -2.434 -13.646 1.00 86.44 87 ILE A C 1
ATOM 702 O O . ILE A 1 87 ? 11.277 -1.713 -12.750 1.00 86.44 87 ILE A O 1
ATOM 706 N N . ASP A 1 88 ? 12.553 -1.969 -14.575 1.00 88.88 88 ASP A N 1
ATOM 707 C CA . ASP A 1 88 ? 13.086 -0.599 -14.555 1.00 88.88 88 ASP A CA 1
ATOM 708 C C . ASP A 1 88 ? 11.996 0.461 -14.723 1.00 88.88 88 ASP A C 1
ATOM 710 O O . ASP A 1 88 ? 11.948 1.424 -13.960 1.00 88.88 88 ASP A O 1
ATOM 714 N N . LYS A 1 89 ? 11.070 0.269 -15.674 1.00 90.31 89 LYS A N 1
ATOM 715 C CA . LYS A 1 89 ? 9.922 1.176 -15.828 1.00 90.31 89 LYS A CA 1
ATOM 716 C C . LYS A 1 89 ? 9.066 1.194 -14.565 1.00 90.31 89 LYS A C 1
ATOM 718 O O . LYS A 1 89 ? 8.648 2.258 -14.128 1.00 90.31 89 LYS A O 1
ATOM 723 N N . THR A 1 90 ? 8.859 0.034 -13.946 1.00 90.25 90 THR A N 1
ATOM 724 C CA . THR A 1 90 ? 8.119 -0.084 -12.684 1.00 90.25 90 THR A CA 1
ATOM 725 C C . THR A 1 90 ? 8.801 0.706 -11.563 1.00 90.25 90 THR A C 1
ATOM 727 O O . THR A 1 90 ? 8.136 1.436 -10.831 1.00 90.25 90 THR A O 1
ATOM 730 N N . ILE A 1 91 ? 10.132 0.635 -11.457 1.00 94.19 91 ILE A N 1
ATOM 731 C CA . ILE A 1 91 ? 10.916 1.439 -10.508 1.00 94.19 91 ILE A CA 1
ATOM 732 C C . ILE A 1 91 ? 10.744 2.942 -10.771 1.00 94.19 91 ILE A C 1
ATOM 734 O O . ILE A 1 91 ? 10.573 3.704 -9.816 1.00 94.19 91 ILE A O 1
ATOM 738 N N . GLU A 1 92 ? 10.776 3.380 -12.033 1.00 95.12 92 GLU A N 1
ATOM 739 C CA . GLU A 1 92 ? 10.546 4.787 -12.389 1.00 95.12 92 GLU A CA 1
ATOM 740 C C . GLU A 1 92 ? 9.131 5.259 -12.027 1.00 95.12 92 GLU A C 1
ATOM 742 O O . GLU A 1 92 ? 8.974 6.374 -11.533 1.00 95.12 92 GLU A O 1
ATOM 747 N N . GLU A 1 93 ? 8.110 4.415 -12.180 1.00 94.38 93 GLU A N 1
ATOM 748 C CA . GLU A 1 93 ? 6.752 4.743 -11.730 1.00 94.38 93 GLU A CA 1
ATOM 749 C C . GLU A 1 93 ? 6.668 4.865 -10.204 1.00 94.38 93 GLU A C 1
ATOM 751 O O . GLU A 1 93 ? 6.113 5.840 -9.696 1.00 94.38 93 GLU A O 1
ATOM 756 N N . PHE A 1 94 ? 7.315 3.971 -9.444 1.00 94.94 94 PHE A N 1
ATOM 757 C CA . PHE A 1 94 ? 7.385 4.111 -7.984 1.00 94.94 94 PHE A CA 1
ATOM 758 C C . PHE A 1 94 ? 8.040 5.425 -7.547 1.00 94.94 94 PHE A C 1
ATOM 760 O O . PHE A 1 94 ? 7.592 6.021 -6.567 1.00 94.94 94 PHE A O 1
ATOM 767 N N . LYS A 1 95 ? 9.069 5.906 -8.262 1.00 96.19 95 LYS A N 1
ATOM 768 C CA . LYS A 1 95 ? 9.731 7.193 -7.972 1.00 96.19 95 LYS A CA 1
ATOM 769 C C . LYS A 1 95 ? 8.797 8.397 -8.102 1.00 96.19 95 LYS A C 1
ATOM 771 O O . LYS A 1 95 ? 9.001 9.378 -7.393 1.00 96.19 95 LYS A O 1
ATOM 776 N N . LYS A 1 96 ? 7.791 8.322 -8.976 1.00 96.75 96 LYS A N 1
ATOM 777 C CA . LYS A 1 96 ? 6.844 9.415 -9.252 1.00 96.75 96 LYS A CA 1
ATOM 778 C C . LYS A 1 96 ? 5.677 9.479 -8.265 1.00 96.75 96 LYS A C 1
ATOM 780 O O . LYS A 1 96 ? 4.972 10.481 -8.249 1.00 96.75 96 LYS A O 1
ATOM 785 N N . VAL A 1 97 ? 5.461 8.439 -7.453 1.00 96.94 97 VAL A N 1
ATOM 786 C CA . VAL A 1 97 ? 4.333 8.375 -6.508 1.00 96.94 97 VAL A CA 1
ATOM 787 C C . VAL A 1 97 ? 4.418 9.510 -5.490 1.00 96.94 97 VAL A C 1
ATOM 789 O O . VAL A 1 97 ? 5.352 9.553 -4.683 1.00 96.94 97 VAL A O 1
ATOM 792 N N . THR A 1 98 ? 3.414 10.386 -5.473 1.00 97.12 98 THR A N 1
ATOM 793 C CA . THR A 1 98 ? 3.318 11.496 -4.517 1.00 97.12 98 THR A CA 1
ATOM 794 C C . THR A 1 98 ? 2.336 11.190 -3.388 1.00 97.12 98 THR A C 1
ATOM 796 O O . THR A 1 98 ? 1.636 10.172 -3.387 1.00 97.12 98 THR A O 1
ATOM 799 N N . LYS A 1 99 ? 2.275 12.089 -2.402 1.00 96.12 99 LYS A N 1
ATOM 800 C CA . LYS A 1 99 ? 1.299 12.026 -1.310 1.00 96.12 99 LYS A CA 1
ATOM 801 C C . LYS A 1 99 ? -0.132 12.065 -1.843 1.00 96.12 99 LYS A C 1
ATOM 803 O O . LYS A 1 99 ? -0.982 11.295 -1.402 1.00 96.12 99 LYS A O 1
ATOM 808 N N . GLU A 1 100 ? -0.361 12.905 -2.844 1.00 96.75 100 GLU A N 1
ATOM 809 C CA . GLU A 1 100 ? -1.633 13.064 -3.539 1.00 96.75 100 GLU A CA 1
ATOM 810 C C . GLU A 1 100 ? -2.010 11.785 -4.286 1.00 96.75 100 GLU A C 1
ATOM 812 O O . GLU A 1 100 ? -3.158 11.365 -4.190 1.00 96.75 100 GLU A O 1
ATOM 817 N N . SER A 1 101 ? -1.057 11.113 -4.950 1.00 96.25 101 SER A N 1
ATOM 818 C CA . SER A 1 101 ? -1.307 9.812 -5.594 1.00 96.25 101 SER A CA 1
ATOM 819 C C . SER A 1 101 ? -1.821 8.771 -4.595 1.00 96.25 101 SER A C 1
ATOM 821 O O . SER A 1 101 ? -2.764 8.036 -4.885 1.00 96.25 101 SER A O 1
ATOM 823 N N . VAL A 1 102 ? -1.225 8.725 -3.396 1.00 95.88 102 VAL A N 1
ATOM 824 C CA . VAL A 1 102 ? -1.663 7.815 -2.327 1.00 95.88 102 VAL A CA 1
ATOM 825 C C . VAL A 1 102 ? -3.058 8.196 -1.844 1.00 95.88 102 VAL A C 1
ATOM 827 O O . VAL A 1 102 ? -3.927 7.333 -1.783 1.00 95.88 102 VAL A O 1
ATOM 830 N N . MET A 1 103 ? -3.307 9.472 -1.549 1.00 96.44 103 MET A N 1
ATOM 831 C CA . MET A 1 103 ? -4.635 9.931 -1.126 1.00 96.44 103 MET A CA 1
ATOM 832 C C . MET A 1 103 ? -5.714 9.597 -2.162 1.00 96.44 103 MET A C 1
ATOM 834 O O . MET A 1 103 ? -6.781 9.118 -1.788 1.00 96.44 103 MET A O 1
ATOM 838 N N . GLU A 1 104 ? -5.431 9.810 -3.448 1.00 95.31 104 GLU A N 1
ATOM 839 C CA . GLU A 1 104 ? -6.356 9.532 -4.547 1.00 95.31 104 GLU A CA 1
ATOM 840 C C . GLU A 1 104 ? -6.722 8.048 -4.627 1.00 95.31 104 GLU A C 1
ATOM 842 O O . GLU A 1 104 ? -7.894 7.719 -4.752 1.00 95.31 104 GLU A O 1
ATOM 847 N N . SER A 1 105 ? -5.760 7.139 -4.432 1.00 93.25 105 SER A N 1
ATOM 848 C CA . SER A 1 105 ? -6.032 5.690 -4.426 1.00 93.25 105 SER A CA 1
ATOM 849 C C . SER A 1 105 ? -6.946 5.208 -3.288 1.00 93.25 105 SER A C 1
ATOM 851 O O . SER A 1 105 ? -7.414 4.072 -3.315 1.00 93.25 105 SER A O 1
ATOM 853 N N . PHE A 1 106 ? -7.199 6.056 -2.285 1.00 92.31 106 PHE A N 1
ATOM 854 C CA . PHE A 1 106 ? -8.132 5.788 -1.188 1.00 92.31 106 PHE A CA 1
ATOM 855 C C . PHE A 1 106 ? -9.453 6.564 -1.320 1.00 92.31 106 PHE A C 1
ATOM 857 O O . PHE A 1 106 ? -10.318 6.440 -0.442 1.00 92.31 106 PHE A O 1
ATOM 864 N N . LYS A 1 107 ? -9.631 7.352 -2.389 1.00 84.75 107 LYS A N 1
ATOM 865 C CA . LYS A 1 107 ? -10.925 7.936 -2.749 1.00 84.75 107 LYS A CA 1
ATOM 866 C C . LYS A 1 107 ? -11.737 6.896 -3.525 1.00 84.75 107 LYS A C 1
ATOM 868 O O . LYS A 1 107 ? -11.205 6.204 -4.387 1.00 84.75 107 LYS A O 1
ATOM 873 N N . MET A 1 108 ? -13.004 6.755 -3.145 1.00 59.47 108 MET A N 1
ATOM 874 C CA . MET A 1 108 ? -14.015 5.996 -3.889 1.00 59.47 108 MET A CA 1
ATOM 875 C C . MET A 1 108 ? -14.768 6.939 -4.815 1.00 59.47 108 MET A C 1
ATOM 877 O O . MET A 1 108 ? -15.030 8.078 -4.361 1.00 59.47 108 MET A O 1
#

pLDDT: mean 93.3, std 5.55, range [59.47, 98.25]

Secondary structure (DSSP, 8-state):
--EEEEEEETTTTEEEEEEE--GGGHHHHHHHHHHHHHHHHTT-S-HHHHHHHHHHHHHHHHHHHT-HHHHHHHHHHHHHHT----HHHHHHHHHH--HHHHHHHT--

Radius of gyration: 16.82 Å; chains: 1; bounding box: 34×30×46 Å

Sequence (108 aa):
CYSISSVVYGYDGVMKISTGIDYKNIKKVKGLIEDQIDKIKNGKFDDSLLETTRRMYINVYRANSDNVKSIMWDIYRNTILDDVMSIDKTIEEFKKVTKESVMESFKM

Foldseek 3Di:
DVDWDWDDPPVVRDIDIDDDDDPVCVVVVVVVVVVVLVCLLVLVDDVVVLVVVLVVVLVVLVVLVPPPVSQVVVVVVCVVVVHDDDSVNVNVVSVPQDSVNRNVSSDD